Protein AF-A0A962C8X7-F1 (afdb_monomer)

Mean predicted aligned error: 8.71 Å

Structure (mmCIF, N/CA/C/O backbone):
data_AF-A0A962C8X7-F1
#
_entry.id   AF-A0A962C8X7-F1
#
loop_
_atom_site.group_PDB
_atom_site.id
_atom_site.type_symbol
_atom_site.label_atom_id
_atom_site.label_alt_id
_atom_site.label_comp_id
_atom_site.label_asym_id
_atom_site.label_entity_id
_atom_site.label_seq_id
_atom_site.pdbx_PDB_ins_code
_atom_site.Cartn_x
_atom_site.Cartn_y
_atom_site.Cartn_z
_atom_site.occupancy
_atom_site.B_iso_or_equiv
_atom_site.auth_seq_id
_atom_site.auth_comp_id
_atom_site.auth_asym_id
_atom_site.auth_atom_id
_atom_site.pdbx_PDB_model_num
ATOM 1 N N . LEU A 1 1 ? 13.898 -14.557 -0.080 1.00 48.41 1 LEU A N 1
ATOM 2 C CA . LEU A 1 1 ? 13.963 -14.434 1.394 1.00 48.41 1 LEU A CA 1
ATOM 3 C C . LEU A 1 1 ? 12.578 -14.542 2.031 1.00 48.41 1 LEU A C 1
ATOM 5 O O . LEU A 1 1 ? 12.372 -15.537 2.690 1.00 48.41 1 LEU A O 1
ATOM 9 N N . ALA A 1 2 ? 11.609 -13.646 1.803 1.00 47.31 2 ALA A N 1
ATOM 10 C CA . ALA A 1 2 ? 10.279 -13.746 2.442 1.00 47.31 2 ALA A CA 1
ATOM 11 C C . ALA A 1 2 ? 9.461 -15.005 2.057 1.00 47.31 2 ALA A C 1
ATOM 13 O O . ALA A 1 2 ? 8.971 -15.700 2.941 1.00 47.31 2 ALA A O 1
ATOM 14 N N . GLU A 1 3 ? 9.414 -15.379 0.771 1.00 46.00 3 GLU A N 1
ATOM 15 C CA . GLU A 1 3 ? 8.817 -16.660 0.329 1.00 46.00 3 GLU A CA 1
ATOM 16 C C . GLU A 1 3 ? 9.549 -17.889 0.895 1.00 46.00 3 GLU A C 1
ATOM 18 O O . GLU A 1 3 ? 8.927 -18.908 1.164 1.00 46.00 3 GLU A O 1
ATOM 23 N N . GLN A 1 4 ? 10.860 -17.784 1.150 1.00 50.44 4 GLN A N 1
ATOM 24 C CA . GLN A 1 4 ? 11.654 -18.871 1.743 1.00 50.44 4 GLN A CA 1
ATOM 25 C C . GLN A 1 4 ? 11.389 -19.056 3.247 1.00 50.44 4 GLN A C 1
ATOM 27 O O . GLN A 1 4 ? 11.777 -20.080 3.798 1.00 50.44 4 GLN A O 1
ATOM 32 N N . PHE A 1 5 ? 10.721 -18.100 3.905 1.00 55.22 5 PHE A N 1
ATOM 33 C CA . PHE A 1 5 ? 10.305 -18.196 5.310 1.00 55.22 5 PHE A CA 1
ATOM 34 C C . PHE A 1 5 ? 8.803 -18.492 5.478 1.00 55.22 5 PHE A C 1
ATOM 36 O O . PHE A 1 5 ? 8.330 -18.547 6.610 1.00 55.22 5 PHE A O 1
ATOM 43 N N . GLY A 1 6 ? 8.046 -18.679 4.386 1.00 58.81 6 GLY A N 1
ATOM 44 C CA . GLY A 1 6 ? 6.607 -18.981 4.445 1.00 58.81 6 GLY A CA 1
ATOM 45 C C . GLY A 1 6 ? 5.744 -17.853 5.026 1.00 58.81 6 GLY A C 1
ATOM 46 O O . GLY A 1 6 ? 4.616 -18.099 5.445 1.00 58.81 6 GLY A O 1
ATOM 47 N N . ILE A 1 7 ? 6.267 -16.624 5.085 1.00 66.81 7 ILE A N 1
ATOM 48 C CA . ILE A 1 7 ? 5.534 -15.472 5.614 1.00 66.81 7 ILE A CA 1
ATOM 49 C C . ILE A 1 7 ? 4.647 -14.921 4.500 1.00 66.81 7 ILE A C 1
ATOM 51 O O . ILE A 1 7 ? 5.141 -14.446 3.476 1.00 66.81 7 ILE A O 1
ATOM 55 N N . GLU A 1 8 ? 3.333 -14.982 4.714 1.00 78.81 8 GLU A N 1
ATOM 56 C CA . GLU A 1 8 ? 2.344 -14.445 3.784 1.00 78.81 8 GLU A CA 1
ATOM 57 C C . GLU A 1 8 ? 2.512 -12.917 3.657 1.00 78.81 8 GLU A C 1
ATOM 59 O O . GLU A 1 8 ? 2.584 -12.210 4.671 1.00 78.81 8 GLU A O 1
ATOM 64 N N . PRO A 1 9 ? 2.582 -12.367 2.432 1.00 82.06 9 PRO A N 1
ATOM 65 C CA . PRO A 1 9 ? 2.598 -10.925 2.234 1.00 82.06 9 PRO A CA 1
ATOM 66 C C . PRO A 1 9 ? 1.412 -10.258 2.938 1.00 82.06 9 PRO A C 1
ATOM 68 O O . PRO A 1 9 ? 0.260 -10.616 2.719 1.00 82.06 9 PRO A O 1
ATOM 71 N N . GLY A 1 10 ? 1.694 -9.269 3.786 1.00 86.88 10 GLY A N 1
ATOM 72 C CA . GLY A 1 10 ? 0.658 -8.571 4.552 1.00 86.88 10 GLY A CA 1
ATOM 73 C C . GLY A 1 10 ? 0.252 -9.250 5.865 1.00 86.88 10 GLY A C 1
ATOM 74 O O . GLY A 1 10 ? -0.641 -8.732 6.535 1.00 86.88 10 GLY A O 1
ATOM 75 N N . ALA A 1 11 ? 0.921 -10.334 6.283 1.00 90.38 11 ALA A N 1
ATOM 76 C CA . ALA A 1 11 ? 0.652 -11.009 7.558 1.00 90.38 11 ALA A CA 1
ATOM 77 C C . ALA A 1 11 ? 0.700 -10.060 8.770 1.00 90.38 11 ALA A C 1
ATOM 79 O O . ALA A 1 11 ? -0.163 -10.125 9.640 1.00 90.38 11 ALA A O 1
ATOM 80 N N . GLU A 1 12 ? 1.659 -9.131 8.807 1.00 91.38 12 GLU A N 1
ATOM 81 C CA . GLU A 1 12 ? 1.764 -8.128 9.877 1.00 91.38 12 GLU A CA 1
ATOM 82 C C . GLU A 1 12 ? 0.562 -7.172 9.894 1.00 91.38 12 GLU A C 1
ATOM 84 O O . GLU A 1 12 ? 0.030 -6.847 10.954 1.00 91.38 12 GLU A O 1
ATOM 89 N N . MET A 1 13 ? 0.100 -6.750 8.712 1.00 91.88 13 MET A N 1
ATOM 90 C CA . MET A 1 13 ? -1.044 -5.847 8.576 1.00 91.88 13 MET A CA 1
ATOM 91 C C . MET A 1 13 ? -2.341 -6.543 8.996 1.00 91.88 13 MET A C 1
ATOM 93 O O . MET A 1 13 ? -3.157 -5.949 9.697 1.00 91.88 13 MET A O 1
ATOM 97 N N . LYS A 1 14 ? -2.492 -7.821 8.632 1.00 92.81 14 LYS A N 1
ATOM 98 C CA . LYS A 1 14 ? -3.597 -8.674 9.078 1.00 92.81 14 LYS A CA 1
ATOM 99 C C . LYS A 1 14 ? -3.591 -8.843 10.598 1.00 92.81 14 LYS A C 1
ATOM 101 O O . LYS A 1 14 ? -4.602 -8.578 11.231 1.00 92.81 14 LYS A O 1
ATOM 106 N N . ALA A 1 15 ? -2.443 -9.165 11.193 1.00 94.88 15 ALA A N 1
ATOM 107 C CA . ALA A 1 15 ? -2.321 -9.293 12.645 1.00 94.88 15 ALA A CA 1
ATOM 108 C C . ALA A 1 15 ? -2.676 -7.989 13.390 1.00 94.88 15 ALA A C 1
ATOM 110 O O . ALA A 1 15 ? -3.267 -8.030 14.470 1.00 94.88 15 ALA A O 1
ATOM 111 N N . ALA A 1 16 ? -2.346 -6.826 12.817 1.00 95.31 16 ALA A N 1
ATOM 112 C CA 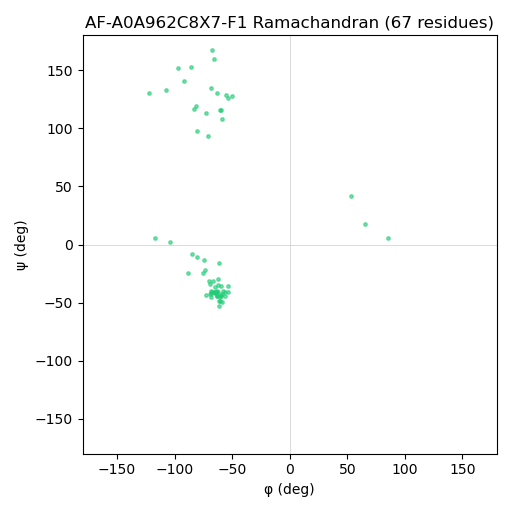. ALA A 1 16 ? -2.733 -5.530 13.372 1.00 95.31 16 ALA A CA 1
ATOM 113 C C . ALA A 1 16 ? -4.250 -5.285 13.293 1.00 95.31 16 ALA A C 1
ATOM 115 O O . ALA A 1 16 ? -4.831 -4.802 14.266 1.00 95.31 16 ALA A O 1
ATOM 116 N N . ILE A 1 17 ? -4.884 -5.641 12.170 1.00 96.25 17 ILE A N 1
ATOM 117 C CA . ILE A 1 17 ? -6.344 -5.578 11.988 1.00 96.25 17 ILE A CA 1
ATOM 118 C C . ILE A 1 17 ? -7.037 -6.491 13.005 1.00 96.25 17 ILE A C 1
ATOM 120 O O . ILE A 1 17 ? -7.846 -6.003 13.791 1.00 96.25 17 ILE A O 1
ATOM 124 N N . ASP A 1 18 ? -6.634 -7.763 13.077 1.00 97.44 18 ASP A N 1
ATOM 125 C CA . ASP A 1 18 ? -7.186 -8.749 14.016 1.00 97.44 18 ASP A CA 1
ATOM 126 C C . ASP A 1 18 ? -7.066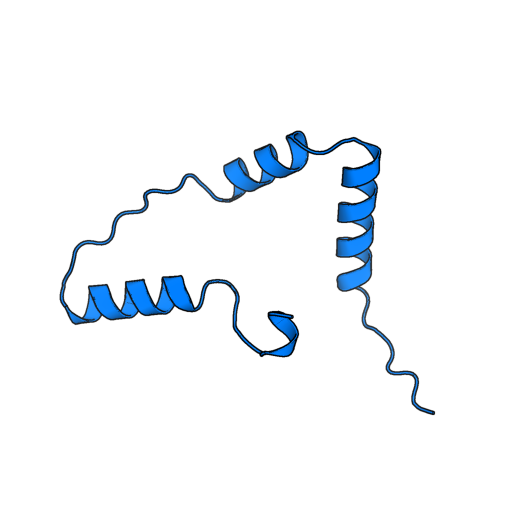 -8.251 15.474 1.00 97.44 18 ASP A C 1
ATOM 128 O O . ASP A 1 18 ? -7.982 -8.374 16.291 1.00 97.44 18 ASP A O 1
ATOM 132 N N . GLY A 1 19 ? -5.929 -7.633 15.816 1.00 98.00 19 GLY A N 1
ATOM 133 C CA .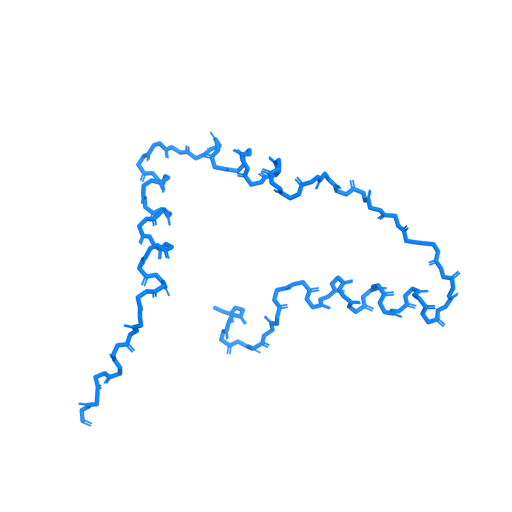 GLY A 1 19 ? -5.687 -7.060 17.138 1.00 98.00 19 GLY A CA 1
ATOM 134 C C . GLY A 1 19 ? -6.530 -5.820 17.459 1.00 98.00 19 GLY A C 1
ATOM 135 O O . GLY A 1 19 ? -6.879 -5.622 18.630 1.00 98.00 19 GLY A O 1
ATOM 136 N N . ALA A 1 20 ? -6.836 -4.991 16.460 1.00 98.00 20 ALA A N 1
ATOM 137 C CA . ALA A 1 20 ? -7.699 -3.821 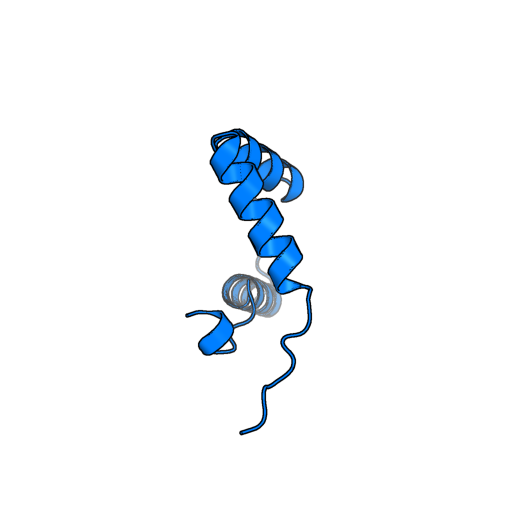16.601 1.00 98.00 20 ALA A CA 1
ATOM 138 C C . ALA A 1 20 ? -9.170 -4.231 16.756 1.00 98.00 20 ALA A C 1
ATOM 140 O O . ALA A 1 20 ? -9.835 -3.740 17.669 1.00 98.00 20 ALA A O 1
ATOM 141 N N . GLU A 1 21 ? -9.640 -5.190 15.954 1.00 97.31 21 GLU A N 1
ATOM 142 C CA . GLU A 1 21 ? -10.995 -5.750 16.050 1.00 97.31 21 GLU A CA 1
ATOM 143 C C . GLU A 1 21 ? -11.249 -6.393 17.418 1.00 97.31 21 GLU A C 1
ATOM 145 O O . GLU A 1 21 ? -12.258 -6.110 18.062 1.00 97.31 21 GLU A O 1
ATOM 150 N N . ALA A 1 22 ? -10.291 -7.170 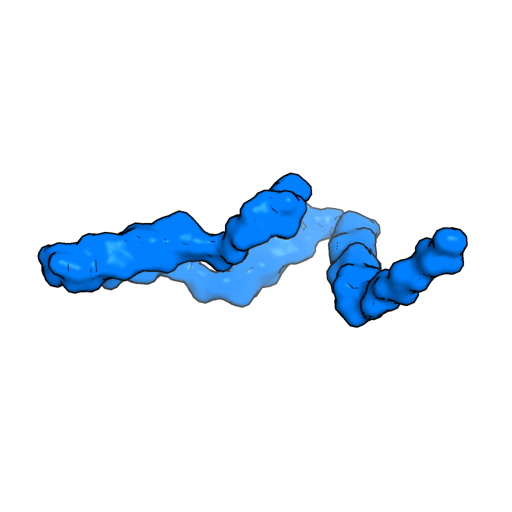17.938 1.00 98.38 22 ALA A N 1
ATOM 151 C CA . ALA A 1 22 ? -10.396 -7.791 19.263 1.00 98.38 22 ALA A CA 1
ATOM 152 C C . ALA A 1 22 ? -10.514 -6.784 20.429 1.00 98.38 22 ALA A C 1
ATOM 154 O O . ALA A 1 22 ? -10.844 -7.172 21.551 1.00 98.38 22 ALA A O 1
ATOM 155 N N . ARG A 1 23 ? -10.196 -5.507 20.190 1.00 98.31 23 ARG A N 1
ATOM 156 C CA . ARG A 1 23 ? -10.202 -4.422 21.185 1.00 98.31 23 ARG A CA 1
ATOM 157 C C . ARG A 1 23 ? -11.219 -3.326 20.867 1.00 98.31 23 ARG A C 1
ATOM 159 O O . ARG A 1 23 ? -11.223 -2.320 21.571 1.00 98.31 23 ARG A O 1
ATOM 166 N N . ASP A 1 24 ? -12.037 -3.514 19.832 1.00 97.62 24 ASP A N 1
ATOM 167 C CA . ASP A 1 24 ? -12.999 -2.524 19.337 1.00 97.62 24 ASP A CA 1
ATOM 168 C C . ASP A 1 24 ? -12.348 -1.158 19.033 1.00 97.62 24 ASP A C 1
ATOM 170 O O . ASP A 1 24 ? -12.849 -0.086 19.376 1.00 97.62 24 ASP A O 1
ATOM 174 N N . LEU A 1 25 ? -11.156 -1.200 18.428 1.00 98.25 25 LEU A N 1
ATOM 175 C CA . LEU A 1 25 ? -10.412 -0.008 18.032 1.00 98.25 25 LEU A CA 1
ATOM 176 C C . LEU A 1 25 ? -10.746 0.383 16.585 1.00 98.25 25 LEU A C 1
ATOM 178 O O . LEU A 1 25 ? -10.839 -0.485 15.716 1.00 98.25 25 LEU A O 1
ATOM 182 N N . PRO A 1 26 ? -10.868 1.687 16.283 1.00 97.19 26 PRO A N 1
ATOM 183 C CA . PRO A 1 26 ? -11.178 2.139 14.935 1.00 97.19 26 PRO A CA 1
ATOM 184 C C . PRO A 1 26 ? -10.017 1.865 13.970 1.00 97.19 26 PRO A C 1
ATOM 186 O O . PRO A 1 26 ? -8.862 2.194 14.254 1.00 97.19 26 PRO A O 1
ATOM 189 N N . ILE A 1 27 ? -10.344 1.332 12.792 1.00 95.31 27 ILE A N 1
ATOM 190 C CA . ILE A 1 27 ? -9.398 1.072 11.702 1.00 95.31 27 ILE A CA 1
ATOM 191 C C . ILE A 1 27 ? -9.638 2.084 10.582 1.00 95.31 27 ILE A C 1
ATOM 193 O O . ILE A 1 27 ? -10.769 2.300 10.151 1.00 95.31 27 ILE A O 1
ATOM 197 N N . TRP A 1 28 ? -8.556 2.683 10.088 1.00 95.12 28 TRP A N 1
ATOM 198 C CA . TRP A 1 28 ? -8.594 3.679 9.020 1.00 95.12 28 TRP A CA 1
ATOM 199 C C . TRP A 1 28 ? -7.743 3.224 7.838 1.00 95.12 28 TRP A C 1
ATOM 201 O O . TRP A 1 28 ? -6.575 2.871 8.002 1.00 95.12 28 TRP A O 1
ATOM 211 N N . LEU A 1 29 ? -8.307 3.281 6.632 1.00 92.12 29 LEU A N 1
ATOM 212 C CA . LEU A 1 29 ? -7.557 3.064 5.398 1.00 92.12 29 LEU A CA 1
ATOM 213 C C . LEU A 1 29 ? -6.808 4.354 5.035 1.00 92.12 29 LEU A C 1
ATOM 215 O O . LEU A 1 29 ? -7.389 5.283 4.481 1.00 92.12 29 LEU A O 1
ATOM 219 N N . ILE A 1 30 ? -5.527 4.423 5.400 1.00 91.75 30 ILE A N 1
ATOM 220 C CA . ILE A 1 30 ? -4.693 5.617 5.176 1.00 91.75 30 ILE A CA 1
ATOM 221 C C . ILE A 1 30 ? -4.001 5.590 3.806 1.00 91.75 30 ILE A C 1
ATOM 223 O O . ILE A 1 30 ? -3.658 6.644 3.268 1.00 91.75 30 ILE A O 1
ATOM 227 N N . ASP A 1 31 ? -3.784 4.404 3.227 1.00 90.94 31 ASP A N 1
ATOM 228 C CA . ASP A 1 31 ? -3.169 4.303 1.906 1.00 90.94 31 ASP A CA 1
ATOM 229 C C . ASP A 1 31 ? -4.209 4.427 0.789 1.00 90.94 31 ASP A C 1
ATOM 231 O O . ASP A 1 31 ? -5.390 4.110 0.934 1.00 90.94 31 ASP A O 1
ATOM 235 N N . ARG A 1 32 ? -3.738 4.902 -0.358 1.00 92.88 32 ARG A N 1
ATOM 236 C CA . ARG A 1 32 ? -4.525 4.959 -1.589 1.00 92.88 32 ARG A CA 1
ATOM 237 C C . ARG A 1 32 ? -4.819 3.553 -2.097 1.00 92.88 32 ARG A C 1
ATOM 239 O O . ARG A 1 32 ? -4.157 2.583 -1.738 1.00 92.88 32 ARG A O 1
ATOM 246 N N . GLU A 1 33 ? -5.736 3.476 -3.053 1.00 93.00 33 GLU A N 1
ATOM 247 C CA . GLU A 1 33 ? -5.967 2.243 -3.796 1.00 93.00 33 GLU A CA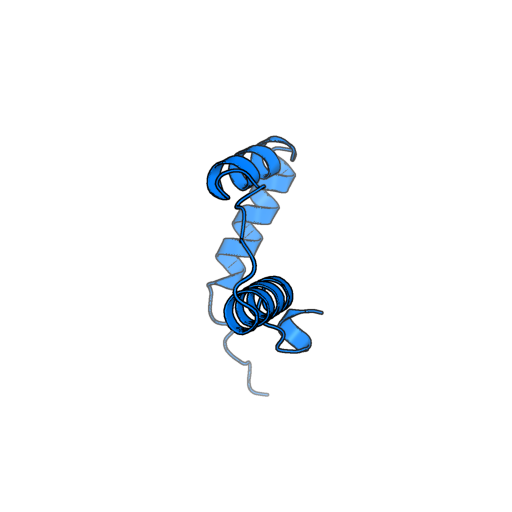 1
ATOM 248 C C . GLU A 1 33 ? -4.653 1.657 -4.333 1.00 93.00 33 GLU A C 1
ATOM 250 O O . GLU A 1 33 ? -3.882 2.330 -5.033 1.00 93.00 33 GLU A O 1
ATOM 255 N N . VAL A 1 34 ? -4.420 0.375 -4.043 1.00 89.81 34 VAL A N 1
ATOM 256 C CA . VAL A 1 34 ? -3.182 -0.338 -4.394 1.00 89.81 34 VAL A CA 1
ATOM 257 C C . VAL A 1 34 ? -2.8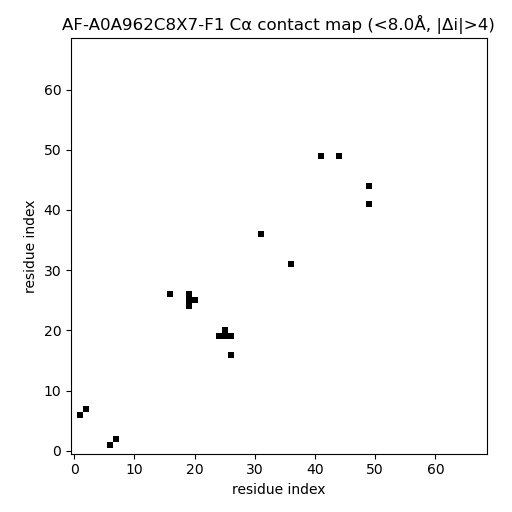48 -0.228 -5.884 1.00 89.81 34 VAL A C 1
ATOM 259 O O . VAL A 1 34 ? -1.689 -0.045 -6.256 1.00 89.81 34 VAL A O 1
ATOM 262 N N . GLY A 1 35 ? -3.863 -0.225 -6.754 1.00 93.38 35 GLY A N 1
ATOM 263 C CA . GLY A 1 35 ? -3.686 -0.063 -8.196 1.00 93.38 35 GLY A CA 1
ATOM 264 C C . GLY A 1 35 ? -3.062 1.281 -8.584 1.00 93.38 35 GLY A C 1
ATOM 265 O O . GLY A 1 35 ? -2.256 1.338 -9.514 1.00 93.38 35 GLY A O 1
ATOM 266 N N . ILE A 1 36 ? -3.373 2.364 -7.865 1.00 95.12 36 ILE A N 1
ATOM 267 C CA . ILE A 1 36 ? -2.759 3.682 -8.089 1.00 95.12 36 ILE A CA 1
ATOM 268 C C . ILE A 1 36 ? -1.288 3.647 -7.665 1.00 95.12 36 ILE A C 1
ATOM 270 O O . ILE A 1 36 ? -0.426 4.149 -8.393 1.00 95.12 36 ILE A O 1
ATOM 274 N N . THR A 1 37 ? -0.985 3.026 -6.521 1.00 92.81 37 THR A N 1
ATOM 275 C CA . THR A 1 37 ? 0.396 2.835 -6.052 1.00 92.81 37 THR A CA 1
ATOM 276 C C . THR A 1 37 ? 1.223 2.042 -7.061 1.00 92.81 37 THR A C 1
ATOM 278 O O . THR A 1 37 ? 2.285 2.509 -7.473 1.00 92.81 37 THR A O 1
ATOM 281 N N . LEU A 1 38 ? 0.709 0.904 -7.530 1.00 91.19 38 LEU A N 1
ATOM 282 C CA . LEU A 1 38 ? 1.398 0.049 -8.498 1.00 91.19 38 LEU A CA 1
ATOM 283 C C . LEU A 1 38 ? 1.616 0.757 -9.837 1.00 91.19 38 LEU A C 1
ATOM 285 O O . LEU A 1 38 ? 2.725 0.739 -10.369 1.00 91.19 38 LEU A O 1
ATOM 289 N N . LYS A 1 39 ? 0.606 1.466 -10.358 1.00 91.75 39 LYS A N 1
ATOM 290 C CA . LYS A 1 39 ? 0.749 2.257 -11.594 1.00 91.75 39 LYS A CA 1
ATOM 291 C C . LYS A 1 39 ? 1.862 3.301 -11.483 1.00 91.75 39 LYS A C 1
ATOM 293 O O . LYS A 1 39 ? 2.605 3.506 -12.442 1.00 91.75 39 LYS A O 1
ATOM 298 N N . ARG A 1 40 ? 1.995 3.960 -10.327 1.00 92.75 40 ARG A N 1
ATOM 299 C CA . ARG A 1 40 ? 3.071 4.934 -10.079 1.00 92.75 40 ARG A CA 1
ATOM 300 C C . ARG A 1 40 ? 4.438 4.268 -10.001 1.00 92.75 40 ARG A C 1
ATOM 302 O O . ARG A 1 40 ? 5.356 4.769 -10.639 1.00 92.75 40 ARG A O 1
ATOM 309 N N . ALA A 1 41 ? 4.549 3.151 -9.283 1.00 91.19 41 ALA A N 1
ATOM 310 C CA . ALA A 1 41 ? 5.792 2.390 -9.179 1.00 91.19 41 ALA A CA 1
ATOM 311 C C . ALA A 1 41 ? 6.277 1.909 -10.560 1.00 91.19 41 ALA A C 1
ATOM 313 O O . ALA A 1 41 ? 7.439 2.085 -10.921 1.00 91.19 41 ALA A O 1
ATOM 314 N N . VAL A 1 42 ? 5.362 1.404 -11.392 1.00 89.25 42 VAL A N 1
ATOM 315 C CA . VAL A 1 42 ? 5.669 0.996 -12.773 1.00 89.25 42 VAL A CA 1
ATOM 316 C C . VAL A 1 42 ? 6.048 2.190 -13.656 1.00 89.25 42 VAL A C 1
ATOM 318 O O . VAL A 1 42 ? 6.846 2.049 -14.579 1.00 89.25 42 VAL A O 1
ATOM 321 N N . ARG A 1 43 ? 5.495 3.380 -13.397 1.00 91.00 43 ARG A N 1
ATOM 322 C CA . ARG A 1 43 ? 5.858 4.605 -14.126 1.00 91.00 43 ARG A CA 1
ATOM 323 C C . ARG A 1 43 ? 7.217 5.174 -13.702 1.00 91.00 43 ARG A C 1
ATOM 325 O O . ARG A 1 43 ? 7.812 5.901 -14.491 1.00 91.00 43 ARG A O 1
ATOM 332 N N . SER A 1 44 ? 7.690 4.890 -12.489 1.00 92.50 44 SER A N 1
ATOM 333 C CA . SER A 1 44 ? 8.977 5.398 -11.992 1.00 92.50 44 SER A CA 1
ATOM 334 C C . SER A 1 44 ? 10.200 4.621 -12.481 1.00 92.50 44 SER A C 1
ATOM 336 O O . SER A 1 44 ? 11.311 5.107 -12.298 1.00 92.50 44 SER A O 1
ATOM 338 N N . VAL A 1 45 ? 10.017 3.454 -13.102 1.00 92.75 45 VAL A N 1
ATOM 339 C CA . VAL A 1 45 ? 11.116 2.631 -13.632 1.00 92.75 45 VAL A CA 1
ATOM 340 C C . VAL A 1 45 ? 11.340 2.865 -15.128 1.00 92.75 45 VAL A C 1
ATOM 342 O O . VAL A 1 45 ? 10.417 3.221 -15.869 1.00 92.75 45 VAL A O 1
ATOM 345 N N . GLY A 1 46 ? 12.578 2.664 -15.586 1.00 95.06 46 GLY A N 1
ATOM 346 C CA . GLY A 1 46 ? 12.943 2.820 -16.998 1.00 95.06 46 GLY A CA 1
ATOM 347 C C . GLY A 1 46 ? 12.268 1.780 -17.902 1.00 95.06 46 GLY A C 1
ATOM 348 O O . GLY A 1 46 ? 11.860 0.711 -17.453 1.00 95.06 46 GLY A O 1
ATOM 349 N N . PHE A 1 47 ? 12.176 2.055 -19.210 1.00 92.44 47 PHE A N 1
ATOM 350 C CA . PHE A 1 47 ? 11.516 1.147 -20.163 1.00 92.44 47 PHE A CA 1
ATOM 351 C C . PHE A 1 47 ? 12.108 -0.275 -20.149 1.00 92.44 47 PHE A C 1
ATOM 353 O O . PHE A 1 47 ? 11.355 -1.245 -20.104 1.00 92.44 47 PHE A O 1
ATOM 360 N N . MET A 1 48 ? 13.441 -0.396 -20.132 1.00 94.25 48 MET A N 1
ATOM 361 C CA . MET A 1 48 ? 14.134 -1.693 -20.108 1.00 94.25 48 MET A CA 1
ATOM 362 C C . MET A 1 48 ? 13.925 -2.446 -18.789 1.00 94.25 48 MET A C 1
ATOM 364 O O . MET A 1 48 ? 13.682 -3.648 -18.794 1.00 94.25 48 MET A O 1
ATOM 368 N N . GLU A 1 49 ? 13.957 -1.737 -17.661 1.00 92.94 49 GLU A N 1
ATOM 369 C CA . GLU A 1 49 ? 13.714 -2.310 -16.333 1.00 92.94 49 GLU A CA 1
ATOM 370 C C . GLU A 1 49 ? 12.275 -2.821 -16.206 1.00 92.94 49 GLU A C 1
ATOM 372 O O . GLU A 1 49 ? 12.042 -3.934 -15.736 1.00 92.94 49 GLU A O 1
ATOM 377 N N . ARG A 1 50 ? 11.308 -2.063 -16.736 1.00 92.38 50 ARG A N 1
ATOM 378 C CA . ARG A 1 50 ? 9.908 -2.487 -16.810 1.00 92.38 50 ARG A CA 1
ATOM 379 C C . ARG A 1 50 ? 9.738 -3.788 -17.597 1.00 92.38 50 ARG A C 1
ATOM 381 O O . ARG A 1 50 ? 8.973 -4.647 -17.166 1.00 92.38 50 ARG A O 1
ATOM 388 N N . LEU A 1 51 ? 10.428 -3.946 -18.731 1.00 93.75 51 LEU A N 1
ATOM 389 C CA . LEU A 1 51 ? 10.407 -5.201 -19.494 1.00 93.75 51 LEU A CA 1
ATOM 390 C C . LEU A 1 51 ? 11.006 -6.361 -18.690 1.00 93.75 51 LEU A C 1
ATOM 392 O O . LEU A 1 51 ? 10.443 -7.451 -18.708 1.00 93.75 51 LEU A O 1
ATOM 396 N N . GLY A 1 52 ? 12.089 -6.117 -17.947 1.00 92.62 52 GLY A N 1
ATOM 397 C CA . GLY A 1 52 ? 12.684 -7.105 -17.045 1.00 92.62 52 GLY A CA 1
ATOM 398 C C . GLY A 1 52 ? 11.726 -7.559 -15.941 1.00 92.62 52 GLY A C 1
ATOM 399 O O . GLY A 1 52 ? 11.565 -8.759 -15.732 1.00 92.62 52 GLY A O 1
ATOM 400 N N . ILE A 1 53 ? 11.028 -6.621 -15.292 1.00 90.00 53 ILE A N 1
ATOM 401 C CA . ILE A 1 53 ? 10.009 -6.924 -14.271 1.00 90.00 53 ILE A CA 1
ATOM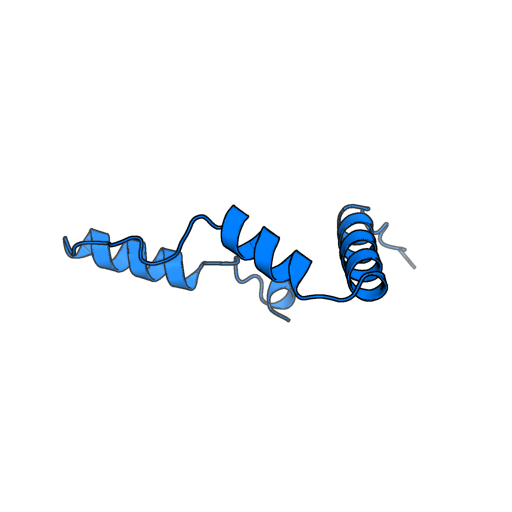 402 C C . ILE A 1 53 ? 8.870 -7.758 -14.873 1.00 90.00 53 ILE A C 1
ATOM 404 O O . ILE A 1 53 ? 8.506 -8.792 -14.319 1.00 90.00 53 ILE A O 1
ATOM 408 N N . MET A 1 54 ? 8.330 -7.342 -16.025 1.00 89.62 54 MET A N 1
ATOM 409 C CA . MET A 1 54 ? 7.256 -8.075 -16.710 1.00 89.62 54 MET A CA 1
ATOM 410 C C . MET A 1 54 ? 7.704 -9.481 -17.130 1.00 89.62 54 MET A C 1
ATOM 412 O O . MET A 1 54 ? 6.945 -10.432 -16.967 1.00 89.62 54 MET A O 1
ATOM 416 N N . GLY A 1 55 ? 8.936 -9.627 -17.625 1.00 92.88 55 GLY A N 1
ATOM 417 C CA . GLY A 1 55 ? 9.523 -10.921 -17.973 1.00 92.88 55 GLY A CA 1
ATOM 418 C C . GLY A 1 55 ? 9.737 -11.823 -16.756 1.00 92.88 55 GLY A C 1
ATOM 419 O O . GLY A 1 55 ? 9.423 -13.006 -16.819 1.00 92.88 55 GLY A O 1
ATOM 420 N N . GLY A 1 56 ? 10.197 -11.268 -15.631 1.00 88.75 56 GLY A N 1
ATOM 421 C CA . GLY A 1 56 ? 10.347 -12.002 -14.373 1.00 88.75 56 GLY A CA 1
ATOM 422 C C . GLY A 1 56 ? 9.014 -12.505 -13.816 1.00 88.75 56 GLY A C 1
ATOM 423 O O . GLY A 1 56 ? 8.918 -13.666 -13.430 1.00 88.75 56 GLY A O 1
ATOM 424 N N . LEU A 1 57 ? 7.972 -11.666 -13.848 1.00 88.25 57 LEU A N 1
ATOM 425 C CA . LEU A 1 57 ? 6.610 -12.044 -13.445 1.00 88.25 57 LEU A CA 1
ATOM 426 C C . LEU A 1 57 ? 5.998 -13.099 -14.378 1.00 88.25 57 LEU A C 1
ATOM 428 O O . LEU A 1 57 ? 5.359 -14.043 -13.924 1.00 88.25 57 LEU A O 1
ATOM 432 N N . ALA A 1 58 ? 6.202 -12.962 -15.690 1.00 88.19 58 ALA A N 1
ATOM 433 C CA . ALA A 1 58 ? 5.770 -13.972 -16.653 1.00 88.19 58 ALA A CA 1
ATOM 434 C C . ALA A 1 58 ? 6.523 -15.300 -16.457 1.00 88.19 58 ALA A C 1
ATOM 436 O O . ALA A 1 58 ? 5.932 -16.364 -16.585 1.00 88.19 58 ALA A O 1
ATOM 437 N N . GLY A 1 59 ? 7.808 -15.250 -16.104 1.00 89.31 59 GLY A N 1
ATOM 438 C CA . GLY A 1 59 ? 8.597 -16.434 -15.775 1.00 89.31 59 GLY A CA 1
ATOM 439 C C . GLY A 1 59 ? 8.200 -17.086 -14.450 1.00 89.31 59 GLY A C 1
ATOM 440 O O . GLY A 1 59 ? 8.289 -18.302 -14.334 1.00 89.31 59 GLY A O 1
ATOM 441 N N . SER A 1 60 ? 7.733 -16.318 -13.458 1.00 81.31 60 SER A N 1
ATOM 442 C CA . SER A 1 60 ? 7.340 -16.866 -12.150 1.00 81.31 60 SER A CA 1
ATOM 443 C C . SER A 1 60 ? 6.024 -17.642 -12.179 1.00 81.31 60 SER A C 1
ATOM 445 O O . SER A 1 60 ? 5.791 -18.457 -11.295 1.00 81.31 60 SER A O 1
ATOM 447 N N . VAL A 1 61 ? 5.160 -17.393 -13.169 1.00 82.88 61 VAL A N 1
ATOM 448 C CA . VAL A 1 61 ? 3.920 -18.168 -13.366 1.00 82.88 61 VAL A CA 1
ATOM 449 C C . VAL A 1 61 ? 4.137 -19.442 -14.184 1.00 82.88 61 VAL A C 1
ATOM 451 O O . VAL A 1 61 ? 3.219 -20.251 -14.293 1.00 82.88 61 VAL A O 1
ATOM 454 N N . ILE A 1 62 ? 5.329 -19.630 -14.760 1.00 84.31 62 ILE A N 1
ATOM 455 C CA . ILE A 1 62 ? 5.701 -20.876 -15.429 1.00 84.31 62 ILE A CA 1
ATOM 456 C C . ILE A 1 62 ? 6.133 -21.860 -14.335 1.00 84.31 62 ILE A C 1
ATOM 458 O O . ILE A 1 62 ? 7.084 -21.561 -13.605 1.00 84.31 62 ILE A O 1
ATOM 462 N N . PRO A 1 63 ? 5.453 -23.015 -14.191 1.00 74.19 63 PRO A N 1
ATOM 463 C CA . PRO A 1 63 ? 5.869 -24.046 -13.254 1.00 74.19 63 PRO A CA 1
ATOM 464 C C . PRO A 1 63 ? 7.317 -24.432 -13.543 1.00 74.19 63 PRO A C 1
ATOM 466 O O . PRO A 1 63 ? 7.671 -24.724 -14.686 1.00 74.19 63 PRO A O 1
ATOM 469 N N . ARG A 1 64 ? 8.162 -24.414 -12.514 1.00 70.44 64 ARG A N 1
ATOM 470 C CA . ARG A 1 64 ? 9.474 -25.045 -12.614 1.00 70.44 64 ARG A CA 1
ATOM 471 C C . ARG A 1 64 ? 9.212 -26.542 -12.586 1.00 70.44 64 ARG A C 1
ATOM 473 O O . ARG A 1 64 ? 8.706 -27.040 -11.588 1.00 70.44 64 ARG A O 1
ATOM 480 N N . GLU A 1 65 ? 9.479 -27.226 -13.692 1.00 66.06 65 GLU A N 1
ATOM 481 C CA . GLU A 1 65 ? 9.635 -28.674 -13.645 1.00 66.06 65 GLU A CA 1
ATOM 482 C C . GLU A 1 65 ? 10.814 -28.935 -12.705 1.00 66.06 65 GLU A C 1
ATOM 484 O O . GLU A 1 65 ? 11.926 -28.458 -12.955 1.00 66.06 65 GLU A O 1
ATOM 489 N N . ASP A 1 66 ? 10.547 -29.589 -11.574 1.00 58.62 66 ASP A N 1
ATOM 490 C CA . ASP A 1 66 ? 11.605 -30.130 -10.735 1.00 58.62 66 ASP A CA 1
ATOM 491 C C . ASP A 1 66 ? 12.387 -31.102 -11.621 1.00 58.62 66 ASP A C 1
ATOM 493 O O . ASP A 1 66 ? 11.878 -32.145 -12.031 1.00 58.62 66 ASP A O 1
ATOM 497 N N . VAL A 1 67 ? 13.603 -30.713 -12.001 1.00 63.16 67 VAL A N 1
ATOM 498 C CA . VAL A 1 67 ? 14.531 -31.632 -12.650 1.00 63.16 67 VAL A CA 1
ATOM 499 C C . VAL A 1 67 ? 14.962 -32.597 -11.553 1.00 63.16 67 VAL A C 1
ATOM 501 O O . VAL A 1 67 ? 15.853 -32.283 -10.765 1.00 63.16 67 VAL A O 1
ATOM 50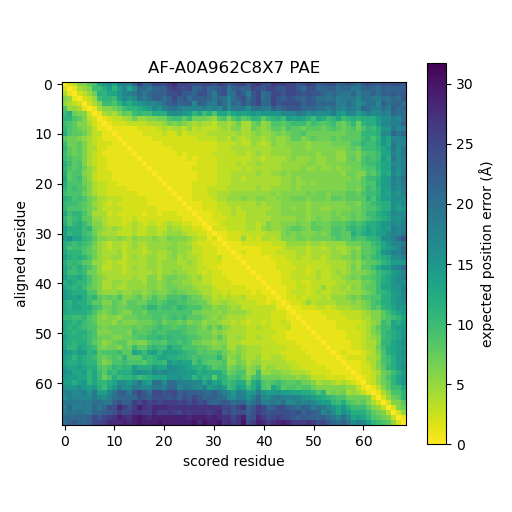4 N N . GLU A 1 68 ? 14.257 -33.723 -11.451 1.00 47.78 68 GLU A N 1
ATOM 505 C CA . GLU A 1 68 ? 14.736 -34.895 -10.726 1.00 47.78 68 GLU A CA 1
ATOM 506 C C . GLU A 1 68 ? 16.046 -35.338 -11.392 1.00 47.78 68 GLU A C 1
ATOM 508 O O . GLU A 1 68 ? 16.066 -35.688 -12.576 1.00 47.78 68 GLU A O 1
ATOM 513 N N . GLU A 1 69 ? 17.143 -35.259 -10.642 1.00 46.41 69 GLU A N 1
ATOM 514 C CA . GLU A 1 69 ? 18.365 -36.019 -10.914 1.00 46.41 69 GLU A CA 1
ATOM 515 C C . GLU A 1 69 ? 18.309 -37.346 -10.148 1.00 46.41 69 GLU A C 1
ATOM 517 O O . GLU A 1 69 ? 17.950 -37.318 -8.945 1.00 46.41 69 GLU A O 1
#

Radius of gyration: 17.99 Å; Cα contacts (8 Å, |Δi|>4): 10; chains: 1; bounding box: 31×42×41 Å

pLDDT: mean 84.99, std 15.18, range [46.0, 98.38]

Sequence (69 aa):
LAEQFGIEPGAEMKAAIDGAEARDLPIWLIDREVGITLKRAVRSVGFMERLGIMGGLAGSVIPREDVEE

Secondary structure (DSSP, 8-state):
-TGGGTPPTTHHHHHHHHHHHTTT------SPPHHHHHHHHHHHS-HHHHHHHHHHHHHHTS-------

Solvent-accessible surface area (backbone atoms only — not comparable to full-atom values): 4478 Å² total; per-residue (Å²): 108,59,78,80,68,72,57,60,90,59,50,69,60,48,53,51,49,56,55,29,60,78,66,76,47,91,84,78,88,84,71,73,64,64,67,61,54,50,55,49,56,61,64,73,48,53,75,69,56,47,50,49,53,52,49,52,56,57,53,67,74,49,80,77,76,80,81,82,125

Foldseek 3Di:
DCVVVVPPVCNVVVVVVVVCVVVVHDDDDPDDDVVVVVVVVLVPDDPVVNVVVVVVVVVVPDDDDPPDD